Protein AF-A0AAI8VAC2-F1 (afdb_monomer)

Sequence (139 aa):
MLGVKKWELGEKEAVRCLGTPPVFFPNTGLNRVQNLKDLFTEKYSQAVYQESVKMDGSAMTVYFIKKTSQFYRSVPVIPGGTKADLTNGRFGVCSKNIDLAEGGGSIFWEVALKHRLPDKLSKIDRSIAIQGELCGSSI

Radius of gyration: 17.66 Å; Cα contacts (8 Å, |Δi|>4): 178; chains: 1; bounding box: 44×37×46 Å

InterPro domains:
  IPR021122 RNA ligase domain, REL/Rln2 [PF09414] (49-138)

Structure (mmCIF, N/CA/C/O backbone):
data_AF-A0AAI8VAC2-F1
#
_entry.id   AF-A0AAI8VAC2-F1
#
loop_
_atom_site.group_PDB
_atom_site.id
_atom_site.type_symbol
_atom_site.label_atom_id
_atom_site.label_alt_id
_atom_site.label_comp_id
_atom_site.label_asym_id
_atom_site.label_entity_id
_atom_site.label_seq_id
_atom_site.pdbx_PDB_ins_code
_atom_site.Cartn_x
_atom_site.Cartn_y
_atom_site.Cartn_z
_atom_site.occupancy
_atom_site.B_iso_or_equiv
_atom_site.auth_seq_id
_atom_site.auth_comp_id
_atom_site.auth_asym_id
_atom_site.auth_atom_id
_atom_site.pdbx_PDB_model_num
ATOM 1 N N . MET A 1 1 ? 9.599 22.063 20.536 1.00 69.56 1 MET A N 1
ATOM 2 C CA . MET A 1 1 ? 9.336 20.670 20.100 1.00 69.56 1 MET A CA 1
ATOM 3 C C . MET A 1 1 ? 10.351 19.775 20.805 1.00 69.56 1 MET A C 1
ATOM 5 O O . MET A 1 1 ? 11.524 20.106 20.752 1.00 69.56 1 MET A O 1
ATOM 9 N N . LEU A 1 2 ? 9.939 18.719 21.518 1.00 92.50 2 LEU A N 1
ATOM 10 C CA . LEU A 1 2 ? 10.794 18.001 22.491 1.00 92.50 2 LEU A CA 1
ATOM 11 C C . LEU A 1 2 ? 11.884 17.089 21.883 1.00 92.50 2 LEU A C 1
ATOM 13 O O . LEU A 1 2 ? 12.593 16.419 22.622 1.00 92.50 2 LEU A O 1
ATOM 17 N N . GLY A 1 3 ? 12.007 17.012 20.553 1.00 93.25 3 GLY A N 1
ATOM 18 C CA . GLY A 1 3 ? 13.034 16.192 19.892 1.00 93.25 3 GLY A CA 1
ATOM 19 C C . GLY A 1 3 ? 12.888 14.675 20.083 1.00 93.25 3 GLY A C 1
ATOM 20 O O . GLY A 1 3 ? 13.807 13.933 19.746 1.00 93.25 3 GLY A O 1
ATOM 21 N N . VAL A 1 4 ? 11.750 14.205 20.606 1.00 93.88 4 VAL A N 1
ATOM 22 C CA . VAL A 1 4 ? 11.472 12.780 20.837 1.00 93.88 4 VAL A CA 1
ATOM 23 C C . VAL A 1 4 ? 11.424 12.036 19.502 1.00 93.88 4 VAL A C 1
ATOM 25 O O . VAL A 1 4 ? 10.679 12.418 18.599 1.00 93.88 4 VAL A O 1
ATOM 28 N N . LYS A 1 5 ? 12.201 10.955 19.389 1.00 91.88 5 LYS A N 1
ATOM 29 C CA . LYS A 1 5 ? 12.244 10.081 18.211 1.00 91.88 5 LYS A CA 1
ATOM 30 C C . LYS A 1 5 ? 11.733 8.693 18.564 1.00 91.88 5 LYS A C 1
ATOM 32 O O . LYS A 1 5 ? 11.933 8.208 19.675 1.00 91.88 5 LYS A O 1
ATOM 37 N N . LYS A 1 6 ? 11.090 8.048 17.594 1.00 89.75 6 LYS A N 1
ATOM 38 C CA . LYS A 1 6 ? 10.710 6.645 17.706 1.00 89.75 6 LYS A CA 1
ATOM 39 C C . LYS A 1 6 ? 11.945 5.776 17.474 1.00 89.75 6 LYS A C 1
ATOM 41 O O . LYS A 1 6 ? 12.638 5.960 16.479 1.00 89.75 6 LYS A O 1
ATOM 46 N N . TRP A 1 7 ? 12.206 4.846 18.385 1.00 91.81 7 TRP A N 1
ATOM 47 C CA . TRP A 1 7 ? 13.230 3.826 18.191 1.00 91.81 7 TRP A CA 1
ATOM 48 C C . TRP A 1 7 ? 12.683 2.702 17.301 1.00 91.81 7 TRP A C 1
ATOM 50 O O . TRP A 1 7 ? 11.558 2.243 17.517 1.00 91.81 7 TRP A O 1
ATOM 60 N N . GLU A 1 8 ? 13.461 2.284 16.305 1.00 83.94 8 GLU A N 1
ATOM 61 C CA . GLU A 1 8 ? 13.154 1.166 15.406 1.00 83.94 8 GLU A CA 1
ATOM 62 C C . GLU A 1 8 ? 14.417 0.305 15.229 1.00 83.94 8 GLU A C 1
ATOM 64 O O . GLU A 1 8 ? 15.538 0.809 15.347 1.00 83.94 8 GLU A O 1
ATOM 69 N N . LEU A 1 9 ? 14.237 -0.997 14.981 1.00 80.50 9 LEU A N 1
ATOM 70 C CA . LEU A 1 9 ? 15.342 -1.892 14.640 1.00 80.50 9 LEU A CA 1
ATOM 71 C C . LEU A 1 9 ? 15.930 -1.432 13.293 1.00 80.50 9 LEU A C 1
ATOM 73 O O . LEU A 1 9 ? 15.173 -1.123 12.375 1.00 80.50 9 LEU A O 1
ATOM 77 N N . GLY A 1 10 ? 17.256 -1.329 13.183 1.00 65.94 10 GLY A N 1
ATOM 78 C CA . GLY A 1 10 ? 17.894 -0.796 11.975 1.00 65.94 10 GLY A CA 1
ATOM 79 C C . GLY A 1 10 ? 17.597 -1.648 10.738 1.00 65.94 10 GLY A C 1
ATOM 80 O O . GLY A 1 10 ? 17.789 -2.863 10.773 1.00 65.94 10 GLY A O 1
ATOM 81 N N . GLU A 1 11 ? 17.159 -1.016 9.644 1.00 60.94 11 GLU A N 1
ATOM 82 C CA . GLU A 1 11 ? 16.983 -1.698 8.359 1.00 60.94 11 GLU A CA 1
ATOM 83 C C . GLU A 1 11 ? 18.348 -2.151 7.824 1.00 60.94 11 GLU A C 1
ATOM 85 O O . GLU A 1 11 ? 19.303 -1.371 7.741 1.00 60.94 11 GLU A O 1
ATOM 90 N N . LYS A 1 12 ? 18.446 -3.435 7.472 1.00 56.22 12 LYS A N 1
ATOM 91 C CA . LYS A 1 12 ? 19.564 -3.949 6.687 1.00 56.22 12 LYS A CA 1
ATOM 92 C C . LYS A 1 12 ? 19.240 -3.748 5.208 1.00 56.22 12 LYS A C 1
ATOM 94 O O . LYS A 1 12 ? 18.163 -4.121 4.762 1.00 56.22 12 LYS A O 1
ATOM 99 N N . GLU A 1 13 ? 20.239 -3.226 4.500 1.00 55.41 13 GLU A N 1
ATOM 100 C CA . GLU A 1 13 ? 20.376 -3.067 3.045 1.00 55.41 13 GLU A CA 1
ATOM 101 C C . GLU A 1 13 ? 20.014 -1.707 2.437 1.00 55.41 13 GLU A C 1
ATOM 103 O O . GLU A 1 13 ? 18.975 -1.099 2.683 1.00 55.41 13 GLU A O 1
ATOM 108 N N . ALA A 1 14 ? 20.916 -1.252 1.564 1.00 57.91 14 ALA A N 1
ATOM 109 C CA . ALA A 1 14 ? 20.703 -0.138 0.657 1.00 57.91 14 ALA A CA 1
ATOM 110 C C . ALA A 1 14 ? 19.768 -0.589 -0.473 1.00 57.91 14 ALA A C 1
ATOM 112 O O . ALA A 1 14 ? 20.207 -0.950 -1.566 1.00 57.91 14 ALA A O 1
ATOM 113 N N . VAL A 1 15 ? 18.466 -0.604 -0.198 1.00 68.88 15 VAL A N 1
ATOM 114 C CA . VAL A 1 15 ? 17.463 -0.942 -1.207 1.00 68.88 15 VAL A CA 1
ATOM 115 C C . VAL A 1 15 ? 17.266 0.251 -2.139 1.00 68.88 15 VAL A C 1
ATOM 117 O O . VAL A 1 15 ? 17.127 1.392 -1.697 1.00 68.88 15 VAL A O 1
ATOM 120 N N . ARG A 1 16 ? 17.236 0.003 -3.453 1.00 84.62 16 ARG A N 1
ATOM 121 C CA . ARG A 1 16 ? 16.891 1.045 -4.429 1.00 84.62 16 ARG A CA 1
ATOM 122 C C . ARG A 1 16 ? 15.475 1.555 -4.152 1.00 84.62 16 ARG A C 1
ATOM 124 O O . ARG A 1 16 ? 14.525 0.774 -4.141 1.00 84.62 16 ARG A O 1
ATOM 131 N N . CYS A 1 17 ? 15.335 2.861 -3.963 1.00 88.19 17 CYS A N 1
ATOM 132 C CA . CYS A 1 17 ? 14.073 3.502 -3.617 1.00 88.19 17 CYS A CA 1
ATOM 133 C C . CYS A 1 17 ? 13.598 4.466 -4.711 1.00 88.19 17 CYS A C 1
ATOM 135 O O . CYS A 1 17 ? 14.393 5.063 -5.434 1.00 88.19 17 CYS A O 1
ATOM 137 N N . LEU A 1 18 ? 12.279 4.611 -4.817 1.00 91.12 18 LEU A N 1
ATOM 138 C CA . LEU A 1 18 ? 11.587 5.585 -5.666 1.00 91.12 18 LEU A CA 1
ATOM 139 C C . LEU A 1 18 ? 11.128 6.820 -4.870 1.00 91.12 18 LEU A C 1
ATOM 141 O O . LEU A 1 18 ? 10.582 7.755 -5.450 1.00 91.12 18 LEU A O 1
ATOM 145 N N . GLY A 1 19 ? 11.350 6.825 -3.552 1.00 90.69 19 GLY A N 1
ATOM 146 C CA . GLY A 1 19 ? 10.976 7.898 -2.632 1.00 90.69 19 GLY A CA 1
ATOM 147 C C . GLY A 1 19 ? 10.006 7.423 -1.554 1.00 90.69 19 GLY A C 1
ATO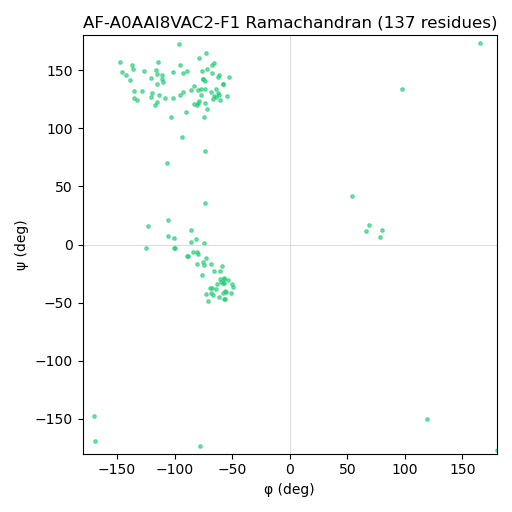M 148 O O . GLY A 1 19 ? 10.045 6.266 -1.131 1.00 90.69 19 GLY A O 1
ATOM 149 N N . THR A 1 20 ? 9.146 8.327 -1.085 1.00 91.44 20 THR A N 1
ATOM 150 C CA . THR A 1 20 ? 8.117 8.015 -0.085 1.00 91.44 20 THR A CA 1
ATOM 151 C C . THR A 1 20 ? 6.940 7.262 -0.713 1.00 91.44 20 THR A C 1
ATOM 153 O O . THR A 1 20 ? 6.598 7.543 -1.865 1.00 91.44 20 THR A O 1
ATOM 156 N N . PRO A 1 21 ? 6.258 6.378 0.037 1.00 92.50 21 PRO A N 1
ATOM 157 C CA . PRO A 1 21 ? 5.022 5.751 -0.402 1.00 92.50 21 PRO A CA 1
ATOM 158 C C . PRO A 1 21 ? 3.988 6.796 -0.849 1.00 92.50 21 PRO A C 1
ATOM 160 O O . PRO A 1 21 ? 3.907 7.872 -0.245 1.00 92.50 21 PRO A O 1
ATOM 163 N N . PRO A 1 22 ? 3.187 6.503 -1.887 1.00 92.19 22 PRO A N 1
ATOM 164 C CA . PRO A 1 22 ? 2.136 7.406 -2.327 1.00 92.19 22 PRO A CA 1
ATOM 165 C C . PRO A 1 22 ? 1.162 7.791 -1.202 1.00 92.19 22 PRO A C 1
ATOM 167 O O . PRO A 1 22 ? 0.575 6.944 -0.537 1.00 92.19 22 PRO A O 1
ATOM 170 N N . VAL A 1 23 ? 0.953 9.096 -1.020 1.00 89.25 23 VAL A N 1
ATOM 171 C CA . VAL A 1 23 ? 0.226 9.667 0.134 1.00 89.25 23 VAL A CA 1
ATOM 172 C C . VAL A 1 23 ? -1.289 9.450 0.114 1.00 89.25 23 VAL A C 1
ATOM 174 O O . VAL A 1 23 ? -1.972 9.741 1.091 1.00 89.25 23 VAL A O 1
ATOM 177 N N . PHE A 1 24 ? -1.839 8.992 -1.010 1.00 88.00 24 PHE A N 1
ATOM 178 C CA . PHE A 1 24 ? -3.284 8.855 -1.201 1.00 88.00 24 PHE A CA 1
ATOM 179 C C . PHE A 1 24 ? -3.859 7.549 -0.637 1.00 88.00 24 PHE A C 1
ATOM 181 O O . PHE A 1 24 ? -5.079 7.390 -0.628 1.00 88.00 24 PHE A O 1
ATOM 188 N N . PHE A 1 25 ? -3.021 6.621 -0.165 1.00 87.12 25 PHE A N 1
ATOM 189 C CA . PHE A 1 25 ? -3.466 5.511 0.676 1.00 87.12 25 PHE A CA 1
ATOM 1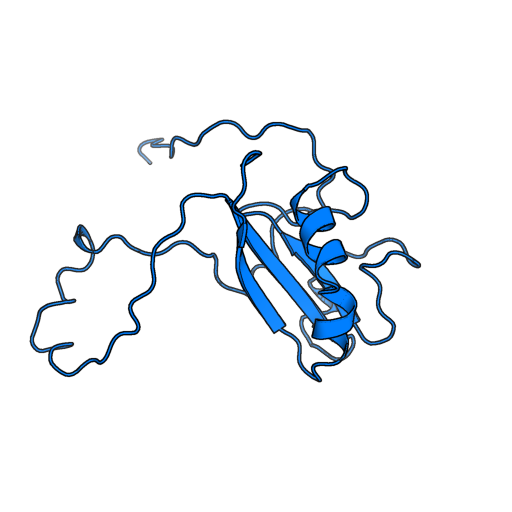90 C C . PHE A 1 25 ? -2.925 5.675 2.105 1.00 87.12 25 PHE A C 1
ATOM 192 O O . PHE A 1 25 ? -1.809 6.166 2.288 1.00 87.12 25 PHE A O 1
ATOM 199 N N . PRO A 1 26 ? -3.715 5.314 3.133 1.00 87.81 26 PRO A N 1
ATOM 200 C CA . PRO A 1 26 ? -3.315 5.487 4.524 1.00 87.81 26 PRO A CA 1
ATOM 201 C C . PRO A 1 26 ? -2.116 4.601 4.870 1.00 87.81 26 PRO A C 1
ATOM 203 O O . PRO A 1 26 ? -1.885 3.567 4.246 1.00 87.81 26 PRO A O 1
ATOM 206 N N . ASN A 1 27 ? -1.355 4.984 5.894 1.00 86.12 27 ASN A N 1
ATOM 207 C CA . ASN A 1 27 ? -0.329 4.103 6.446 1.00 86.12 27 ASN A CA 1
ATOM 208 C C . ASN A 1 27 ? -0.964 2.948 7.246 1.00 86.12 27 ASN A C 1
ATOM 210 O O . ASN A 1 27 ? -2.130 3.001 7.630 1.00 86.12 27 ASN A O 1
ATOM 214 N N . THR A 1 28 ? -0.175 1.912 7.532 1.00 86.50 28 THR A N 1
ATOM 215 C CA . THR A 1 28 ? -0.615 0.738 8.310 1.00 86.50 28 THR A CA 1
ATOM 216 C C . THR A 1 28 ? -0.583 0.958 9.828 1.00 86.50 28 THR A C 1
ATOM 218 O O . THR A 1 28 ? -0.806 0.029 10.603 1.00 86.50 28 THR A O 1
ATOM 221 N N . GLY A 1 29 ? -0.264 2.171 10.286 1.00 86.94 29 GLY A N 1
ATOM 222 C CA . GLY A 1 29 ? -0.137 2.489 11.700 1.00 86.94 29 GLY A CA 1
ATOM 223 C C . GLY A 1 29 ? -1.497 2.528 12.385 1.00 86.94 29 GLY A C 1
ATOM 224 O O . GLY A 1 29 ? -2.317 3.397 12.103 1.00 86.94 29 GLY A O 1
ATOM 225 N N . LEU A 1 30 ? -1.715 1.622 13.336 1.00 91.50 30 LEU A N 1
ATOM 226 C CA . LEU A 1 30 ? -2.911 1.614 14.175 1.00 91.50 30 LEU A CA 1
ATOM 227 C C . LEU A 1 30 ? -2.626 2.200 15.558 1.00 91.50 30 LEU A C 1
ATOM 229 O O . LEU A 1 30 ? -1.528 2.069 16.109 1.00 91.50 30 LEU A O 1
ATOM 233 N N . ASN A 1 31 ? -3.646 2.833 16.134 1.00 91.94 31 ASN A N 1
ATOM 234 C CA . ASN A 1 31 ? -3.595 3.293 17.514 1.00 91.94 31 ASN A CA 1
ATOM 235 C C . ASN A 1 31 ? -3.560 2.108 18.479 1.00 91.94 31 ASN A C 1
ATOM 237 O O . ASN A 1 31 ? -4.171 1.065 18.256 1.00 91.94 31 ASN A O 1
ATOM 241 N N . ARG A 1 32 ? -2.873 2.306 19.602 1.00 93.44 32 ARG A N 1
ATOM 242 C CA . ARG A 1 32 ? -2.947 1.389 20.736 1.00 93.44 32 ARG A CA 1
ATOM 243 C C . ARG A 1 32 ? -4.269 1.583 21.473 1.00 93.44 32 ARG A C 1
ATOM 245 O O . ARG A 1 32 ? -4.698 2.722 21.658 1.00 93.44 32 ARG A O 1
ATOM 252 N N . VAL A 1 33 ? -4.862 0.494 21.958 1.00 93.88 33 VAL A N 1
ATOM 253 C CA . VAL A 1 33 ? -6.134 0.532 22.699 1.00 93.88 33 VAL A CA 1
ATOM 254 C C . VAL A 1 33 ? -6.074 1.442 23.931 1.00 93.88 33 VAL A C 1
ATOM 256 O O . VAL A 1 33 ? -7.035 2.142 24.220 1.00 93.88 33 VAL A O 1
ATOM 259 N N . GLN A 1 34 ? -4.915 1.537 24.594 1.00 94.69 34 GLN A N 1
ATOM 260 C CA . GLN A 1 34 ? -4.709 2.415 25.753 1.00 94.69 34 GLN A CA 1
ATOM 261 C C . GLN A 1 34 ? -4.927 3.906 25.435 1.00 94.69 34 GLN A C 1
ATOM 263 O O . GLN A 1 34 ? -5.220 4.691 26.335 1.00 94.69 34 GLN A O 1
ATOM 268 N N . ASN A 1 35 ? -4.801 4.305 24.164 1.00 95.56 35 ASN A N 1
ATOM 269 C CA . ASN A 1 35 ? -5.035 5.680 23.724 1.00 95.56 35 ASN A CA 1
ATOM 270 C C . ASN A 1 35 ? -6.510 5.943 23.361 1.00 95.56 35 ASN A C 1
ATOM 272 O O . ASN A 1 35 ? -6.884 7.093 23.145 1.00 95.56 35 ASN A O 1
ATOM 276 N N . LEU A 1 36 ? -7.349 4.904 23.282 1.00 92.88 36 LEU A N 1
ATOM 277 C CA . LEU A 1 36 ? -8.732 4.967 22.802 1.00 92.88 36 LEU A CA 1
ATOM 278 C C . LEU A 1 36 ? -9.724 4.835 23.965 1.00 92.88 36 LEU A C 1
ATOM 280 O O . LEU A 1 36 ? -10.419 3.832 24.100 1.00 92.88 36 LEU A O 1
ATOM 284 N N . LYS A 1 37 ? -9.803 5.866 24.811 1.00 91.50 37 LYS A N 1
ATOM 285 C CA . LYS A 1 37 ? -10.626 5.848 26.039 1.00 91.50 37 LYS A CA 1
ATOM 286 C C . LYS A 1 37 ? -12.119 5.615 25.781 1.00 91.50 37 LYS A C 1
ATOM 288 O O . LYS A 1 37 ? -12.782 4.975 26.587 1.00 91.50 37 LYS A O 1
ATOM 293 N N . ASP A 1 38 ? -12.620 6.089 24.644 1.00 92.94 38 ASP A N 1
ATOM 294 C CA . ASP A 1 38 ? -14.027 5.945 24.266 1.00 92.94 38 ASP A CA 1
ATOM 295 C C . ASP A 1 38 ? -14.391 4.521 23.824 1.00 92.94 38 ASP A C 1
ATOM 297 O O . ASP A 1 38 ? -15.579 4.212 23.756 1.00 92.94 38 ASP A O 1
ATOM 301 N N . LEU A 1 39 ? -13.411 3.668 23.482 1.00 88.94 39 LEU A N 1
ATOM 302 C CA . LEU A 1 39 ? -13.648 2.405 22.766 1.00 88.94 39 LEU A CA 1
ATOM 303 C C . LEU A 1 39 ? -14.616 1.469 23.504 1.00 88.94 39 LEU A C 1
ATOM 305 O O . LEU A 1 39 ? -15.392 0.770 22.864 1.00 88.94 39 LEU A O 1
ATOM 309 N N . PHE A 1 40 ? -14.600 1.497 24.838 1.00 86.06 40 PHE A N 1
ATOM 310 C CA . PHE A 1 40 ? -15.439 0.657 25.700 1.00 86.06 40 PHE A CA 1
ATOM 311 C C . PHE A 1 40 ? -16.593 1.425 26.365 1.00 86.06 40 PHE A C 1
ATOM 313 O O . PHE A 1 40 ? -17.112 1.003 27.394 1.00 86.06 40 PHE A O 1
ATOM 320 N N . THR A 1 41 ? -16.978 2.574 25.806 1.00 92.75 41 THR A N 1
ATOM 321 C CA . THR A 1 41 ? -18.124 3.373 26.275 1.00 92.75 41 THR A CA 1
ATOM 322 C C . THR A 1 41 ? -19.388 3.063 25.470 1.00 92.75 41 THR A C 1
ATOM 324 O O . THR A 1 41 ? -19.333 2.392 24.436 1.00 92.75 41 THR A O 1
ATOM 327 N N . GLU A 1 42 ? -20.536 3.604 25.896 1.00 92.44 42 GLU A N 1
ATOM 328 C CA . GLU A 1 42 ? -21.823 3.460 25.194 1.00 92.44 42 GLU A CA 1
ATOM 329 C C . GLU A 1 42 ? -21.737 3.802 23.701 1.00 92.44 42 GLU A C 1
ATOM 331 O O . GLU A 1 42 ? -22.362 3.123 22.884 1.00 92.44 42 GLU A O 1
ATOM 336 N N . LYS A 1 43 ? -20.881 4.771 23.343 1.00 93.69 43 LYS A N 1
ATOM 337 C CA . LYS A 1 43 ? -20.612 5.220 21.969 1.00 93.69 43 LYS A CA 1
ATOM 338 C C . LYS A 1 43 ? -20.311 4.079 20.997 1.00 93.69 43 LYS A C 1
ATOM 340 O O . LYS A 1 43 ? -20.710 4.159 19.840 1.00 93.69 43 LYS A O 1
ATOM 345 N N . TYR A 1 44 ? -19.617 3.038 21.454 1.00 92.06 44 TYR A N 1
ATOM 346 C CA . TYR A 1 44 ? -19.257 1.883 20.630 1.00 92.06 44 TYR A CA 1
ATOM 347 C C . TYR A 1 44 ? -19.766 0.556 21.202 1.00 92.06 44 TYR A C 1
ATOM 349 O O . TYR A 1 44 ? -19.329 -0.507 20.770 1.00 92.06 44 TYR A O 1
ATOM 357 N N . SER A 1 45 ? -20.713 0.599 22.142 1.00 89.69 45 SER A N 1
ATOM 358 C CA . SER A 1 45 ? -21.241 -0.594 22.822 1.00 89.69 45 SER A CA 1
ATOM 359 C C . SER A 1 45 ? -21.900 -1.608 21.878 1.00 89.69 45 SER A C 1
ATOM 361 O O . SER A 1 45 ? -21.865 -2.803 22.145 1.00 89.69 45 SER A O 1
ATOM 363 N N . GLN A 1 46 ? -22.475 -1.134 20.770 1.00 93.88 46 GLN A N 1
ATOM 364 C CA . GLN A 1 46 ? -23.137 -1.957 19.750 1.00 93.88 46 GLN A CA 1
ATOM 365 C C . GLN A 1 46 ? -22.257 -2.199 18.512 1.00 93.88 46 GLN A C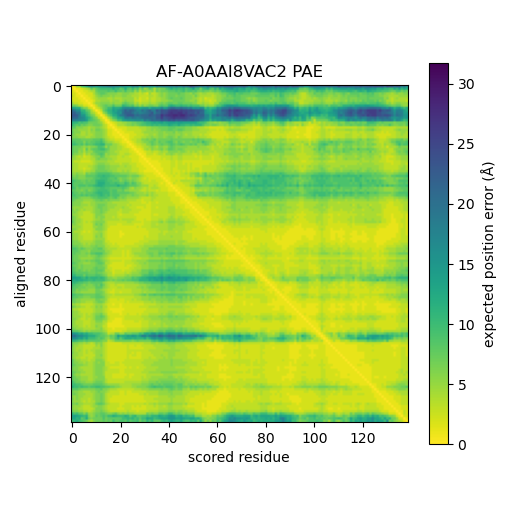 1
ATOM 367 O O . GLN A 1 46 ? -22.729 -2.733 17.509 1.00 93.88 46 GLN A O 1
ATOM 372 N N . ALA A 1 47 ? -20.994 -1.764 18.534 1.00 93.12 47 ALA A N 1
ATOM 373 C CA . ALA A 1 47 ? -20.099 -1.949 17.402 1.00 93.12 47 ALA A CA 1
ATOM 374 C C . ALA A 1 47 ? -19.653 -3.415 17.302 1.00 93.12 47 ALA A C 1
ATOM 376 O O . ALA A 1 47 ? -19.238 -4.025 18.287 1.00 93.12 47 ALA A O 1
ATOM 377 N N . VAL A 1 48 ? -19.702 -3.964 16.088 1.00 94.06 48 VAL A N 1
ATOM 378 C CA . VAL A 1 48 ? -19.142 -5.282 15.773 1.00 94.06 48 VAL A CA 1
ATOM 379 C C . VAL A 1 48 ? -17.743 -5.087 15.204 1.00 94.06 48 VAL A C 1
ATOM 381 O O . VAL A 1 48 ? -17.551 -4.308 14.269 1.00 94.06 48 VAL A O 1
ATOM 384 N N . TYR A 1 49 ? -16.772 -5.805 15.761 1.00 93.25 49 TYR A N 1
ATOM 385 C CA . TYR A 1 49 ? -15.371 -5.718 15.365 1.00 93.25 49 TYR A CA 1
ATOM 386 C C . TYR A 1 49 ? -14.919 -6.994 14.667 1.00 93.25 49 TYR A C 1
ATOM 388 O O . TYR A 1 49 ? -15.328 -8.097 15.026 1.00 93.25 49 TYR A O 1
ATOM 396 N N . GLN A 1 50 ? -14.024 -6.834 13.697 1.00 95.62 50 GLN A N 1
ATOM 397 C CA . GLN A 1 50 ? -13.259 -7.945 13.154 1.00 95.62 50 GLN A CA 1
ATOM 398 C C . GLN A 1 50 ? -11.969 -8.088 13.961 1.00 95.62 50 GLN A C 1
ATOM 400 O O . GLN A 1 50 ? -11.105 -7.212 13.923 1.00 95.62 50 GLN A O 1
ATOM 405 N N . GLU A 1 51 ? -11.837 -9.200 14.676 1.00 94.56 51 GLU A N 1
ATOM 406 C CA . GLU A 1 51 ? -10.595 -9.562 15.348 1.00 94.56 51 GLU A CA 1
ATOM 407 C C . GLU A 1 51 ? -9.647 -10.261 14.366 1.00 94.56 51 GLU A C 1
ATOM 409 O O . GLU A 1 51 ? -10.044 -11.125 13.583 1.00 94.56 51 GLU A O 1
ATOM 414 N N . SER A 1 52 ? -8.374 -9.881 14.403 1.00 95.12 52 SER A N 1
ATOM 415 C CA . SER A 1 52 ? -7.315 -10.522 13.630 1.00 95.12 52 SER A CA 1
ATOM 416 C C . SER A 1 52 ? -6.038 -10.575 14.451 1.00 95.12 52 SER A C 1
ATOM 418 O O . SER A 1 52 ? -5.734 -9.632 15.185 1.00 95.12 52 SER A O 1
ATOM 420 N N . VAL A 1 53 ? -5.253 -11.635 14.279 1.00 96.19 53 VAL A N 1
ATOM 421 C CA . VAL A 1 53 ? -3.950 -11.758 14.935 1.00 96.19 53 VAL A CA 1
ATOM 422 C C . VAL A 1 53 ? -3.002 -10.698 14.384 1.00 96.19 53 VAL A C 1
ATOM 424 O O . VAL A 1 53 ? -2.780 -10.612 13.174 1.00 96.19 53 VAL A O 1
ATOM 427 N N . LYS A 1 54 ? -2.418 -9.893 15.276 1.00 95.00 54 LYS A N 1
ATOM 428 C CA . LYS A 1 54 ? -1.349 -8.977 14.891 1.00 95.00 54 LYS A CA 1
ATOM 429 C C . LYS A 1 54 ? -0.069 -9.779 14.677 1.00 95.00 54 LYS A C 1
ATOM 431 O O . LYS A 1 54 ? 0.546 -10.235 15.638 1.00 95.00 54 LYS A O 1
ATOM 436 N N . MET A 1 55 ? 0.344 -9.891 13.423 1.00 95.19 55 MET A N 1
ATOM 437 C CA . MET A 1 55 ? 1.617 -10.510 13.077 1.00 95.19 55 MET A CA 1
ATOM 438 C C . MET A 1 55 ? 2.794 -9.604 13.471 1.00 95.19 55 MET A C 1
ATOM 440 O O . MET A 1 55 ? 2.657 -8.373 13.537 1.00 95.19 55 MET A O 1
ATOM 444 N N . ASP A 1 56 ? 3.930 -10.229 13.773 1.00 92.06 56 ASP A N 1
ATOM 445 C CA . ASP A 1 56 ? 5.206 -9.552 13.998 1.00 92.06 56 ASP A CA 1
ATOM 446 C C . ASP A 1 56 ? 6.070 -9.738 12.753 1.00 92.06 56 ASP A C 1
ATOM 448 O O . ASP A 1 56 ? 6.439 -10.857 12.396 1.00 92.06 56 ASP A O 1
ATOM 452 N N . GLY A 1 57 ? 6.276 -8.656 12.017 1.00 92.31 57 GLY A N 1
ATOM 453 C CA . GLY A 1 57 ? 6.985 -8.676 10.752 1.00 92.31 57 GLY A CA 1
ATOM 454 C C . GLY A 1 57 ? 7.266 -7.261 10.278 1.00 92.31 57 GLY A C 1
ATOM 455 O O . GLY A 1 57 ? 7.478 -6.345 11.076 1.00 92.31 57 GLY A O 1
ATOM 456 N N . SER A 1 58 ? 7.274 -7.082 8.961 1.00 91.31 58 SER A N 1
ATOM 457 C CA . SER A 1 58 ? 7.494 -5.779 8.346 1.00 91.31 58 SER A CA 1
ATOM 458 C C . SER A 1 58 ? 6.303 -5.361 7.499 1.00 91.31 58 SER A C 1
ATOM 460 O O . SER A 1 58 ? 5.825 -6.120 6.654 1.00 91.31 58 SER A O 1
ATOM 462 N N . ALA A 1 59 ? 5.830 -4.133 7.704 1.00 93.19 59 ALA A N 1
ATOM 463 C CA . ALA A 1 59 ? 4.696 -3.602 6.962 1.00 93.19 59 ALA A CA 1
ATOM 464 C C . ALA A 1 59 ? 5.009 -3.538 5.461 1.00 93.19 59 ALA A C 1
ATOM 466 O O . ALA A 1 59 ? 6.003 -2.944 5.034 1.00 93.19 59 ALA A O 1
ATOM 467 N N . MET A 1 60 ? 4.111 -4.107 4.664 1.00 94.69 60 MET A N 1
ATOM 468 C CA . MET A 1 60 ? 4.212 -4.181 3.215 1.00 94.69 60 MET A CA 1
ATOM 469 C C . MET A 1 60 ? 2.924 -3.660 2.589 1.00 94.69 60 MET A C 1
ATOM 471 O O . MET A 1 60 ? 1.819 -4.052 2.964 1.00 94.69 60 MET A O 1
ATOM 475 N N . THR A 1 61 ? 3.062 -2.782 1.600 1.00 95.69 61 THR A N 1
ATOM 476 C CA . THR A 1 61 ? 1.945 -2.370 0.747 1.00 95.69 61 THR A CA 1
ATOM 477 C C . THR A 1 61 ? 2.275 -2.704 -0.694 1.00 95.69 61 THR A C 1
ATOM 479 O O . THR A 1 61 ? 3.312 -2.293 -1.201 1.00 95.69 61 THR A O 1
ATOM 482 N N . VAL A 1 62 ? 1.393 -3.425 -1.377 1.00 96.50 62 VAL A N 1
ATOM 483 C CA . VAL A 1 62 ? 1.458 -3.575 -2.834 1.00 96.50 62 VAL A CA 1
ATOM 484 C C . VAL A 1 62 ? 0.305 -2.832 -3.460 1.00 96.50 62 VAL A C 1
ATOM 486 O O . VAL A 1 62 ? -0.808 -2.866 -2.943 1.00 96.50 62 VAL A O 1
ATOM 489 N N . TYR A 1 63 ? 0.545 -2.158 -4.572 1.00 96.62 63 TYR A N 1
ATOM 490 C CA . TYR A 1 63 ? -0.487 -1.357 -5.204 1.00 96.62 63 TYR A CA 1
ATOM 491 C C . TYR A 1 63 ? -0.513 -1.533 -6.710 1.00 96.62 63 TYR A C 1
ATOM 493 O O . TYR A 1 63 ? 0.486 -1.858 -7.340 1.00 96.62 63 TYR A O 1
ATOM 501 N N . PHE A 1 64 ? -1.679 -1.292 -7.291 1.00 96.88 64 PHE A N 1
ATOM 502 C CA . PHE A 1 64 ? -1.886 -1.191 -8.722 1.00 96.88 64 PHE A CA 1
ATOM 503 C C . PHE A 1 64 ? -2.723 0.053 -8.998 1.00 96.88 64 PHE A C 1
ATOM 505 O O . PHE A 1 64 ? -3.814 0.198 -8.448 1.00 96.88 64 PHE A O 1
ATOM 512 N N . ILE A 1 65 ? -2.220 0.953 -9.841 1.00 96.50 65 ILE A N 1
ATOM 513 C CA . ILE A 1 65 ? -2.929 2.164 -10.260 1.00 96.50 65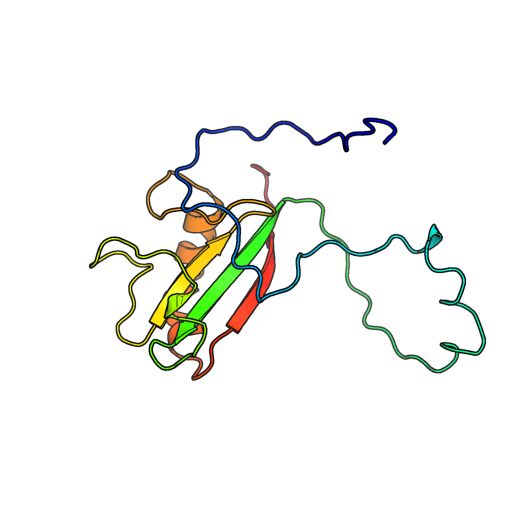 ILE A CA 1
ATOM 514 C C . ILE A 1 65 ? -3.161 2.101 -11.764 1.00 96.50 65 ILE A C 1
ATOM 516 O O . ILE A 1 65 ? -2.209 2.067 -12.542 1.00 96.50 65 ILE A O 1
ATOM 520 N N . LYS A 1 66 ? -4.427 2.126 -12.191 1.00 96.44 66 LYS A N 1
ATOM 521 C CA . LYS A 1 66 ? -4.788 2.157 -13.617 1.00 96.44 66 LYS A CA 1
ATOM 522 C C . LYS A 1 66 ? -4.247 3.418 -14.290 1.00 96.44 66 LYS A C 1
ATOM 524 O O . LYS A 1 66 ? -4.306 4.492 -13.696 1.00 96.44 66 LYS A O 1
ATOM 529 N N . LYS A 1 67 ? -3.850 3.325 -15.563 1.00 95.00 67 LYS A N 1
ATOM 530 C CA . LYS A 1 67 ? -3.454 4.487 -16.394 1.00 95.00 67 LYS A CA 1
ATOM 531 C C . LYS A 1 67 ? -4.547 5.553 -16.498 1.00 95.00 67 LYS A C 1
ATOM 533 O O . LYS A 1 67 ? -4.254 6.736 -16.612 1.00 95.00 67 LYS A O 1
ATOM 538 N N . THR A 1 68 ? -5.808 5.133 -16.409 1.00 95.50 68 THR A N 1
ATOM 539 C CA . THR A 1 68 ? -6.985 6.013 -16.426 1.00 95.50 68 THR A CA 1
ATOM 540 C C . THR A 1 68 ? -7.273 6.683 -15.078 1.00 95.50 68 THR A C 1
ATOM 542 O O . THR A 1 68 ? -8.167 7.517 -14.991 1.00 95.50 68 THR A O 1
ATOM 545 N N . SER A 1 69 ? -6.575 6.300 -14.005 1.00 94.25 69 SER A N 1
ATOM 546 C CA . SER A 1 69 ? -6.770 6.861 -12.667 1.00 94.25 69 SER A CA 1
ATOM 547 C C . SER A 1 69 ? -6.199 8.274 -12.575 1.00 94.25 69 SER A C 1
ATOM 549 O O . SER A 1 69 ? -5.080 8.521 -13.023 1.00 94.25 69 SER A O 1
ATOM 551 N N . GLN A 1 70 ? -6.892 9.176 -11.877 1.00 93.19 70 GLN A N 1
ATOM 552 C CA . GLN A 1 70 ? -6.365 10.511 -11.557 1.00 93.19 70 GLN A CA 1
ATOM 553 C C . GLN A 1 70 ? -5.036 10.456 -10.780 1.00 93.19 70 GLN A C 1
ATOM 555 O O . GLN A 1 70 ? -4.179 11.321 -10.939 1.00 93.19 70 GLN A O 1
ATOM 560 N N . PHE A 1 71 ? -4.828 9.391 -9.997 1.00 91.69 71 PHE A N 1
ATOM 561 C CA . PHE A 1 71 ? -3.616 9.179 -9.201 1.00 91.69 71 PHE A CA 1
ATOM 562 C C . PHE A 1 71 ? -2.436 8.623 -10.012 1.00 91.69 71 PHE A C 1
ATOM 564 O O . PHE A 1 71 ? -1.324 8.528 -9.497 1.00 91.69 71 PHE A O 1
ATOM 571 N N . TYR A 1 72 ? -2.626 8.266 -11.287 1.00 94.06 72 TYR A N 1
ATOM 572 C CA . TYR A 1 72 ? -1.543 7.697 -12.096 1.00 94.06 72 TYR A CA 1
ATOM 573 C C . TYR A 1 72 ? -0.387 8.683 -12.300 1.00 94.06 72 TYR A C 1
ATOM 575 O O . TYR A 1 72 ? 0.773 8.297 -12.312 1.00 94.06 72 TYR A O 1
ATOM 583 N N . ARG A 1 73 ? -0.688 9.981 -12.402 1.00 92.12 73 ARG A N 1
ATOM 584 C CA . ARG A 1 73 ? 0.340 11.024 -12.555 1.00 92.12 73 ARG A CA 1
ATOM 585 C C . ARG A 1 73 ? 1.088 11.334 -11.258 1.00 92.12 73 ARG A C 1
ATOM 587 O O . ARG A 1 73 ? 2.123 11.982 -11.308 1.00 92.12 73 ARG A O 1
ATOM 594 N N . SER A 1 74 ? 0.554 10.902 -10.113 1.00 90.88 74 SER A N 1
ATOM 595 C CA . SER A 1 74 ? 1.168 11.135 -8.800 1.00 90.88 74 SER A CA 1
ATOM 596 C C . SER A 1 74 ? 2.146 10.044 -8.369 1.00 90.88 74 SER A C 1
ATOM 598 O O . SER A 1 74 ? 2.838 10.226 -7.373 1.00 90.88 74 SER A O 1
ATOM 600 N N . VAL A 1 75 ? 2.201 8.914 -9.083 1.00 92.50 75 VAL A N 1
ATOM 601 C CA . VAL A 1 75 ? 3.177 7.857 -8.791 1.00 92.50 75 VAL A CA 1
ATOM 602 C C . VAL A 1 75 ? 4.476 8.093 -9.570 1.00 92.50 75 VAL A C 1
ATOM 604 O O . VAL A 1 75 ? 4.423 8.640 -10.675 1.00 92.50 75 VAL A O 1
ATOM 607 N N . PRO A 1 76 ? 5.644 7.687 -9.032 1.00 91.00 76 PRO A N 1
ATOM 608 C CA . PRO A 1 76 ? 6.921 7.874 -9.713 1.00 91.00 76 PRO A CA 1
ATOM 609 C C . PRO A 1 76 ? 6.948 7.198 -11.086 1.00 91.00 76 PRO A C 1
ATOM 611 O O . PRO A 1 76 ? 6.496 6.057 -11.239 1.00 91.00 76 PRO A O 1
ATOM 614 N N . VAL A 1 77 ? 7.524 7.893 -12.071 1.00 89.69 77 VAL A N 1
ATOM 615 C CA . VAL A 1 77 ? 7.808 7.317 -13.389 1.00 89.69 77 VAL A CA 1
ATOM 616 C C . VAL A 1 77 ? 8.912 6.278 -13.232 1.00 89.69 77 VAL A C 1
ATOM 618 O O . VAL A 1 77 ? 9.941 6.533 -12.609 1.00 89.69 77 VAL A O 1
ATOM 621 N N . ILE A 1 78 ? 8.685 5.102 -13.803 1.00 91.06 78 ILE A N 1
ATOM 622 C CA . ILE A 1 78 ? 9.604 3.966 -13.767 1.00 91.06 78 ILE A CA 1
ATOM 623 C C . ILE A 1 78 ? 10.116 3.666 -15.181 1.00 91.06 78 ILE A C 1
ATOM 625 O O . ILE A 1 78 ? 9.447 4.023 -16.155 1.00 91.06 78 ILE A O 1
ATOM 629 N N . PRO A 1 79 ? 11.281 3.012 -15.325 1.00 85.94 79 PRO A N 1
ATOM 630 C CA . PRO A 1 79 ? 11.739 2.534 -16.623 1.00 85.94 79 PRO A CA 1
ATOM 631 C C . PRO A 1 79 ? 10.716 1.579 -17.255 1.00 85.94 79 PRO A C 1
ATOM 633 O O . PRO A 1 79 ? 10.148 0.720 -16.571 1.00 85.94 79 PRO A O 1
ATOM 636 N N . GLY A 1 80 ? 10.496 1.725 -18.562 1.00 85.44 80 GLY A N 1
ATOM 637 C CA . GLY A 1 80 ? 9.610 0.843 -19.320 1.00 85.44 80 GLY A CA 1
ATOM 638 C C . GLY A 1 80 ? 10.154 -0.584 -19.423 1.00 85.44 80 GLY A C 1
ATOM 639 O O . GLY A 1 80 ? 11.363 -0.807 -19.344 1.00 85.44 80 GLY A O 1
ATOM 640 N N . GLY A 1 81 ? 9.254 -1.555 -19.597 1.00 82.44 81 GLY A N 1
ATOM 641 C CA . GLY A 1 81 ? 9.606 -2.979 -19.718 1.00 82.44 81 GLY A CA 1
ATOM 642 C C . GLY A 1 81 ? 9.915 -3.684 -18.391 1.00 82.44 81 GLY A C 1
ATOM 643 O O . GLY A 1 81 ? 10.331 -4.841 -18.385 1.00 82.44 81 GLY A O 1
ATOM 644 N N . THR A 1 82 ? 9.705 -3.000 -17.267 1.00 91.06 82 THR A N 1
ATOM 645 C CA . THR A 1 82 ? 9.766 -3.574 -15.916 1.00 91.06 82 THR A CA 1
ATOM 646 C C . THR A 1 82 ? 8.477 -4.340 -15.596 1.00 91.06 82 THR A C 1
ATOM 648 O O . THR A 1 82 ? 7.441 -4.106 -16.218 1.00 91.06 82 THR A O 1
ATOM 651 N N . LYS A 1 83 ? 8.488 -5.247 -14.608 1.00 91.31 83 LYS A N 1
ATOM 652 C CA . LYS A 1 83 ? 7.261 -5.941 -14.157 1.00 91.31 83 LYS A CA 1
ATOM 653 C C . LYS A 1 83 ? 6.286 -4.995 -13.452 1.00 91.31 83 LYS A C 1
ATOM 655 O O . LYS A 1 83 ? 5.115 -5.328 -13.270 1.00 91.31 83 LYS A O 1
ATOM 660 N N . ALA A 1 84 ? 6.775 -3.830 -13.042 1.00 92.69 84 ALA A N 1
ATOM 661 C CA . ALA A 1 84 ? 5.995 -2.730 -12.504 1.00 92.69 84 ALA A CA 1
ATOM 662 C C . ALA A 1 84 ? 5.224 -1.922 -13.579 1.00 92.69 84 ALA A C 1
ATOM 664 O O . ALA A 1 84 ? 4.191 -1.329 -13.254 1.00 92.69 84 ALA A O 1
ATOM 665 N N . ASP A 1 85 ? 5.685 -1.899 -14.837 1.00 94.69 85 ASP A N 1
ATOM 666 C CA . ASP A 1 85 ? 5.046 -1.187 -15.956 1.00 94.69 85 ASP A CA 1
ATOM 667 C C . ASP A 1 85 ? 4.095 -2.116 -16.725 1.00 94.69 85 ASP A C 1
ATOM 669 O O . ASP A 1 85 ? 4.486 -2.853 -17.630 1.00 94.69 85 ASP A O 1
ATOM 673 N N . LEU A 1 86 ? 2.819 -2.109 -16.337 1.00 93.50 86 LEU A N 1
ATOM 674 C CA . LEU A 1 86 ? 1.795 -2.952 -16.944 1.00 93.50 86 LEU A CA 1
ATOM 675 C C . LEU A 1 86 ? 1.042 -2.184 -18.038 1.00 93.50 86 LEU A C 1
ATOM 677 O O . LEU A 1 86 ? 0.905 -0.956 -18.031 1.00 93.50 86 LEU A O 1
ATOM 681 N N . THR A 1 87 ? 0.490 -2.918 -19.004 1.00 92.69 87 THR A N 1
ATOM 682 C CA . THR A 1 87 ? -0.195 -2.322 -20.163 1.00 92.69 87 THR A CA 1
ATOM 683 C C . THR A 1 87 ? -1.315 -1.369 -19.743 1.00 92.69 87 THR A C 1
ATOM 685 O O . THR A 1 87 ? -1.416 -0.271 -20.293 1.00 92.69 87 THR A O 1
ATOM 688 N N . ASN A 1 88 ? -2.086 -1.734 -18.716 1.00 94.25 88 ASN A N 1
ATOM 689 C CA . ASN A 1 88 ? -3.241 -0.993 -18.211 1.00 94.25 88 ASN A CA 1
ATOM 690 C C . ASN A 1 88 ? -2.974 -0.149 -16.948 1.00 94.25 88 ASN A C 1
ATOM 692 O O . ASN A 1 88 ? -3.874 0.567 -16.498 1.00 94.25 88 ASN A O 1
ATOM 696 N N . GLY A 1 89 ? -1.774 -0.188 -16.366 1.00 95.12 89 GLY A N 1
ATOM 697 C CA . GLY A 1 89 ? -1.506 0.477 -15.092 1.00 95.12 89 GLY A CA 1
ATOM 698 C C . GLY A 1 89 ? -0.081 0.317 -14.582 1.00 95.12 89 GLY A C 1
ATOM 699 O O . GLY A 1 89 ? 0.765 -0.277 -15.234 1.00 95.12 89 GLY A O 1
ATOM 700 N N . ARG A 1 90 ? 0.175 0.854 -13.392 1.00 95.44 90 ARG A N 1
ATOM 701 C CA . ARG A 1 90 ? 1.470 0.802 -12.711 1.00 95.44 90 ARG A CA 1
ATOM 702 C C . ARG A 1 90 ? 1.329 -0.014 -11.435 1.00 95.44 90 ARG A C 1
ATOM 704 O O . ARG A 1 90 ? 0.508 0.325 -10.582 1.00 95.44 90 ARG A O 1
ATOM 711 N N . PHE A 1 91 ? 2.123 -1.073 -11.311 1.00 96.75 91 PHE A N 1
ATOM 712 C CA . PHE A 1 91 ? 2.224 -1.896 -10.107 1.00 96.75 91 PHE A CA 1
ATOM 713 C C . PHE A 1 91 ? 3.356 -1.409 -9.196 1.00 96.75 91 PHE A C 1
ATOM 715 O O . PHE A 1 91 ? 4.357 -0.871 -9.663 1.00 96.75 91 PHE A O 1
ATOM 722 N N . GLY A 1 92 ? 3.200 -1.559 -7.884 1.00 95.94 92 GLY A N 1
ATOM 723 C CA . GLY A 1 92 ? 4.143 -1.074 -6.888 1.00 95.94 92 GLY A CA 1
ATOM 724 C C . GLY A 1 92 ? 4.258 -1.912 -5.648 1.00 95.94 92 GLY A C 1
ATOM 725 O O . GLY A 1 92 ? 3.323 -2.619 -5.282 1.00 95.94 92 GLY A O 1
ATOM 726 N N . VAL A 1 93 ? 5.405 -1.768 -4.990 1.00 95.75 93 VAL A N 1
ATOM 727 C CA . VAL A 1 93 ? 5.706 -2.406 -3.717 1.00 95.75 93 VAL A CA 1
ATOM 728 C C . VAL A 1 93 ? 6.354 -1.372 -2.808 1.00 95.75 93 VAL A C 1
ATOM 730 O O . VAL A 1 93 ? 7.347 -0.754 -3.174 1.00 95.75 93 VAL A O 1
ATOM 733 N N . CYS A 1 94 ? 5.801 -1.195 -1.618 1.00 94.31 94 CYS A N 1
ATOM 734 C CA . CYS A 1 94 ? 6.321 -0.311 -0.591 1.00 94.31 94 CYS A CA 1
ATOM 735 C C . CYS A 1 94 ? 6.641 -1.108 0.672 1.00 94.31 94 CYS A C 1
ATOM 737 O O . CYS A 1 94 ? 5.880 -2.006 1.054 1.00 94.31 94 CYS A O 1
ATOM 739 N N . SER A 1 95 ? 7.720 -0.715 1.347 1.00 91.81 95 SER A N 1
ATOM 740 C CA . SER A 1 95 ? 7.859 -0.954 2.781 1.00 91.81 95 SER A CA 1
ATOM 741 C C . SER A 1 95 ? 7.016 0.075 3.545 1.00 91.81 95 SER A C 1
ATOM 743 O O . SER A 1 95 ? 6.291 0.885 2.959 1.00 91.81 95 SER A O 1
ATOM 745 N N . LYS A 1 96 ? 7.138 0.090 4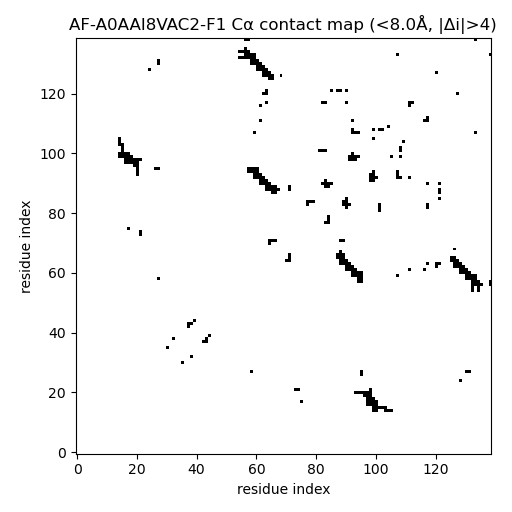.870 1.00 88.25 96 LYS A N 1
ATOM 746 C CA . LYS A 1 96 ? 6.471 1.066 5.734 1.00 88.25 96 LYS A CA 1
ATOM 747 C C . LYS A 1 96 ? 6.684 2.524 5.313 1.00 88.25 96 LYS A C 1
ATOM 749 O O . LYS A 1 96 ? 5.751 3.319 5.380 1.00 88.25 96 LYS A O 1
ATOM 754 N N . ASN A 1 97 ? 7.912 2.870 4.925 1.00 88.88 97 ASN A N 1
ATOM 755 C CA . ASN A 1 97 ? 8.336 4.261 4.747 1.00 88.88 97 ASN A CA 1
ATOM 756 C C . ASN A 1 97 ? 8.915 4.550 3.355 1.00 88.88 97 ASN A C 1
ATOM 758 O O . ASN A 1 97 ? 9.263 5.699 3.086 1.00 88.88 97 ASN A O 1
ATOM 762 N N . ILE A 1 98 ? 9.039 3.543 2.482 1.00 91.56 98 ILE A N 1
ATOM 763 C CA . ILE A 1 98 ? 9.753 3.656 1.203 1.00 91.56 98 ILE A CA 1
ATOM 764 C C . ILE A 1 98 ? 8.940 3.000 0.077 1.00 91.56 98 ILE A C 1
ATOM 766 O O . ILE A 1 98 ? 8.493 1.864 0.227 1.00 91.56 98 ILE A O 1
ATOM 770 N N . ASP A 1 99 ? 8.779 3.685 -1.063 1.00 93.69 99 ASP A N 1
ATOM 771 C CA . ASP A 1 99 ? 8.366 3.057 -2.330 1.00 93.69 99 ASP A CA 1
ATOM 772 C C . ASP A 1 99 ? 9.597 2.404 -2.976 1.00 93.69 99 ASP A C 1
ATOM 774 O O . ASP A 1 99 ? 10.607 3.067 -3.225 1.00 93.69 99 ASP A O 1
ATOM 778 N N . LEU A 1 100 ? 9.555 1.091 -3.182 1.00 93.50 100 LEU A N 1
ATOM 779 C CA . LEU A 1 100 ? 10.723 0.285 -3.529 1.00 93.50 100 LEU A CA 1
ATOM 780 C C . LEU A 1 100 ? 10.846 0.160 -5.047 1.00 93.50 100 LEU A C 1
ATOM 782 O O . LEU A 1 100 ? 9.896 -0.226 -5.730 1.00 93.50 100 LEU A O 1
ATOM 786 N N . ALA A 1 101 ? 12.040 0.405 -5.581 1.00 92.19 101 ALA A N 1
ATOM 787 C CA . ALA A 1 101 ? 12.315 0.177 -6.994 1.00 92.19 101 ALA A CA 1
ATOM 788 C C . ALA A 1 101 ? 12.483 -1.324 -7.284 1.00 92.19 101 ALA A C 1
ATOM 790 O O . ALA A 1 101 ? 13.077 -2.067 -6.497 1.00 92.19 101 ALA A O 1
ATOM 791 N N . GLU A 1 102 ? 11.995 -1.770 -8.442 1.00 90.56 102 GLU A N 1
ATOM 792 C CA . GLU A 1 102 ? 12.199 -3.144 -8.908 1.00 90.56 102 GLU A CA 1
ATOM 793 C C . GLU A 1 102 ? 13.698 -3.438 -9.128 1.00 90.56 102 GLU A C 1
ATOM 795 O O . GLU A 1 102 ? 14.468 -2.575 -9.556 1.00 90.56 102 GLU A O 1
ATOM 800 N N . GLY A 1 103 ? 14.126 -4.671 -8.835 1.00 82.12 103 GLY A N 1
ATOM 801 C CA . GLY A 1 103 ? 15.504 -5.123 -9.072 1.00 82.12 103 GLY A CA 1
ATOM 802 C C . GLY A 1 103 ? 16.525 -4.696 -8.010 1.00 82.12 103 GLY A C 1
ATOM 803 O O . GLY A 1 103 ? 17.723 -4.830 -8.233 1.00 82.12 103 GLY A O 1
ATOM 804 N N . GLY A 1 104 ? 16.076 -4.187 -6.859 1.00 70.75 104 GLY A N 1
ATOM 805 C CA . GLY A 1 104 ? 16.939 -3.802 -5.736 1.00 70.75 104 GLY A CA 1
ATOM 806 C C . GLY A 1 104 ? 17.314 -4.925 -4.758 1.00 70.75 104 GLY A C 1
ATOM 807 O O . GLY A 1 104 ? 17.762 -4.595 -3.670 1.00 70.75 104 GLY A O 1
ATOM 808 N N . GLY A 1 105 ? 17.076 -6.205 -5.081 1.00 74.56 105 GLY A N 1
ATOM 809 C CA . GLY A 1 105 ? 17.308 -7.328 -4.148 1.00 74.56 105 GLY A CA 1
ATOM 810 C C . GLY A 1 105 ? 16.339 -7.375 -2.958 1.00 74.56 105 GLY A C 1
ATOM 811 O O . GLY A 1 105 ? 16.600 -8.021 -1.956 1.00 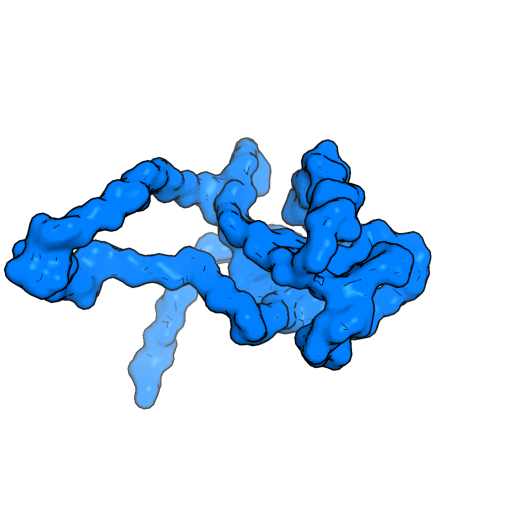74.56 105 GLY A O 1
ATOM 812 N N . SER A 1 106 ? 15.216 -6.660 -3.047 1.00 85.56 106 SER A N 1
ATOM 813 C CA . SER A 1 106 ? 14.268 -6.531 -1.945 1.00 85.56 106 SER A CA 1
ATOM 814 C C . SER A 1 106 ? 13.371 -7.764 -1.807 1.00 85.56 106 SER A C 1
ATOM 816 O O . SER A 1 106 ? 12.599 -8.070 -2.722 1.00 85.56 106 SER A O 1
ATOM 818 N N . ILE A 1 107 ? 13.366 -8.388 -0.623 1.00 90.88 107 ILE A N 1
ATOM 819 C CA . ILE A 1 107 ? 12.459 -9.499 -0.277 1.00 90.88 107 ILE A CA 1
ATOM 820 C C . ILE A 1 107 ? 10.975 -9.156 -0.508 1.00 90.88 107 ILE A C 1
ATOM 822 O O . ILE A 1 107 ? 10.181 -10.015 -0.890 1.00 90.88 107 ILE A O 1
ATOM 826 N N . PHE A 1 108 ? 10.595 -7.881 -0.365 1.00 93.62 108 PHE A N 1
ATOM 827 C CA . PHE A 1 108 ? 9.239 -7.405 -0.643 1.00 93.62 108 PHE A CA 1
ATOM 828 C C . PHE A 1 108 ? 8.851 -7.624 -2.113 1.00 93.62 108 PHE A C 1
ATOM 830 O O . PHE A 1 108 ? 7.764 -8.124 -2.413 1.00 93.62 108 PHE A O 1
ATOM 837 N N . TRP A 1 109 ? 9.751 -7.288 -3.043 1.00 93.88 109 TRP A N 1
ATOM 838 C CA . TRP A 1 109 ? 9.543 -7.528 -4.471 1.00 93.88 109 TRP A CA 1
ATOM 839 C C . TRP A 1 109 ? 9.554 -9.021 -4.792 1.00 93.88 109 TRP A C 1
ATOM 841 O O . TRP A 1 109 ? 8.696 -9.485 -5.544 1.00 93.88 109 TRP A O 1
ATOM 851 N N . GLU A 1 110 ? 10.467 -9.792 -4.198 1.00 93.06 110 GLU A N 1
ATOM 852 C CA . GLU A 1 110 ? 10.530 -11.243 -4.402 1.00 93.06 110 GLU A CA 1
ATOM 853 C C . GLU A 1 110 ? 9.212 -11.928 -4.032 1.00 93.06 110 GLU A C 1
ATOM 855 O O . GLU A 1 110 ? 8.670 -12.704 -4.821 1.00 93.06 110 GLU A O 1
ATOM 860 N N . VAL A 1 111 ? 8.645 -11.590 -2.872 1.00 94.38 111 VAL A N 1
ATOM 861 C CA . VAL A 1 111 ? 7.365 -12.139 -2.410 1.00 94.38 111 VAL A CA 1
ATOM 862 C C . VAL A 1 111 ? 6.213 -11.680 -3.303 1.00 94.38 111 VAL A C 1
ATOM 864 O O . VAL A 1 111 ? 5.393 -12.506 -3.718 1.00 94.38 111 VAL A O 1
ATOM 867 N N . ALA A 1 112 ? 6.169 -10.399 -3.684 1.00 95.94 112 ALA A N 1
ATOM 868 C CA . ALA A 1 112 ? 5.138 -9.887 -4.586 1.00 95.94 112 ALA A CA 1
ATOM 869 C C . ALA A 1 112 ? 5.125 -10.622 -5.940 1.00 95.94 112 ALA A C 1
ATOM 871 O O . ALA A 1 112 ? 4.060 -10.987 -6.453 1.00 95.94 112 ALA A O 1
ATOM 872 N N . LEU A 1 113 ? 6.309 -10.890 -6.498 1.00 94.88 113 LEU A N 1
ATOM 873 C CA . LEU A 1 113 ? 6.469 -11.620 -7.752 1.00 94.88 113 LEU A CA 1
ATOM 874 C C . LEU A 1 113 ? 6.170 -13.115 -7.593 1.00 94.88 113 LEU A C 1
ATOM 876 O O . LEU A 1 113 ? 5.457 -13.681 -8.423 1.00 94.88 113 LEU A O 1
ATOM 880 N N . LYS A 1 114 ? 6.635 -13.747 -6.508 1.00 94.81 114 LYS A N 1
ATOM 881 C CA . LYS A 1 114 ? 6.367 -15.160 -6.193 1.00 94.81 114 LYS A CA 1
ATOM 882 C C . LYS A 1 114 ? 4.867 -15.452 -6.129 1.00 94.81 114 LYS A C 1
ATOM 884 O O . LYS A 1 114 ? 4.414 -16.471 -6.647 1.00 94.81 114 LYS A O 1
ATOM 889 N N . HIS A 1 115 ? 4.079 -14.541 -5.557 1.00 95.81 115 HIS A N 1
ATOM 890 C CA . HIS A 1 115 ? 2.620 -14.673 -5.472 1.00 95.81 115 HIS A CA 1
ATOM 891 C C . HIS A 1 115 ? 1.859 -14.1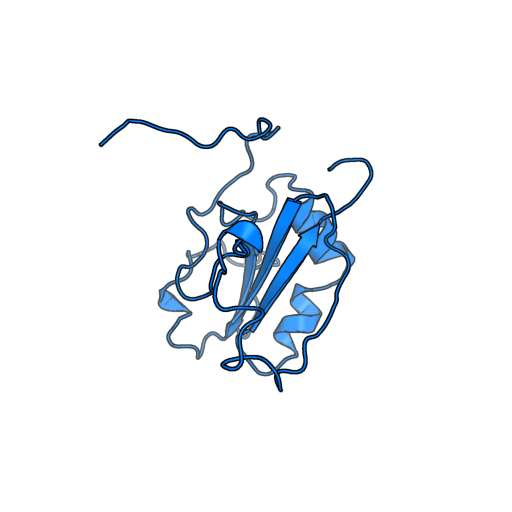63 -6.706 1.00 95.81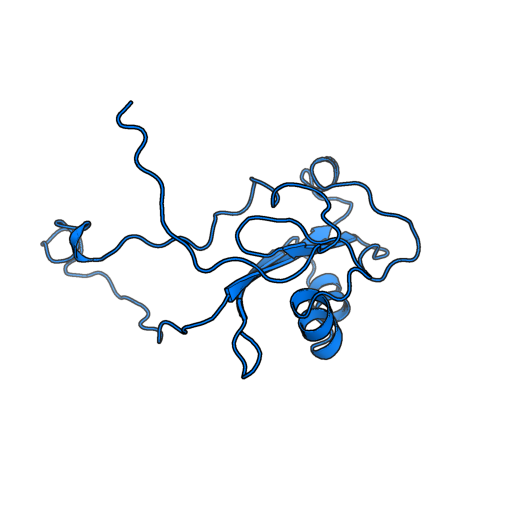 115 HIS A C 1
ATOM 893 O O . HIS A 1 115 ? 0.620 -14.233 -6.720 1.00 95.81 115 HIS A O 1
ATOM 899 N N . ARG A 1 116 ? 2.575 -13.700 -7.742 1.00 96.00 116 ARG A N 1
ATOM 900 C CA . ARG A 1 116 ? 2.026 -13.140 -8.989 1.00 96.00 116 ARG A CA 1
ATOM 901 C C . ARG A 1 116 ? 1.038 -12.000 -8.732 1.00 96.00 116 ARG A C 1
ATOM 903 O O . ARG A 1 116 ? -0.029 -11.932 -9.341 1.00 96.00 116 ARG A O 1
ATOM 910 N N . LEU A 1 117 ? 1.365 -11.125 -7.779 1.00 96.62 117 LEU A N 1
ATOM 911 C CA . LEU A 1 117 ? 0.515 -9.987 -7.425 1.00 96.62 117 LEU A CA 1
ATOM 912 C C . LEU A 1 117 ? 0.344 -8.971 -8.570 1.00 96.62 117 LEU A C 1
ATOM 914 O O . LEU A 1 117 ? -0.791 -8.532 -8.746 1.00 96.62 117 LEU A O 1
ATOM 918 N N . PRO A 1 118 ? 1.362 -8.655 -9.403 1.00 95.62 118 PRO A N 1
ATOM 919 C CA . PRO A 1 118 ? 1.166 -7.774 -10.560 1.00 95.62 118 PRO A CA 1
ATOM 920 C C . PRO A 1 118 ? 0.074 -8.284 -11.514 1.00 95.62 118 PRO A C 1
ATOM 922 O O . PRO A 1 118 ? -0.852 -7.551 -11.869 1.00 95.62 118 PRO A O 1
ATOM 925 N N . ASP A 1 119 ? 0.120 -9.575 -11.856 1.00 94.94 119 ASP A N 1
ATOM 926 C CA . ASP A 1 119 ? -0.849 -10.213 -12.756 1.00 94.94 119 ASP A CA 1
ATOM 927 C C . ASP A 1 119 ? -2.249 -10.285 -12.143 1.00 94.94 119 ASP A C 1
ATOM 929 O O . ASP A 1 119 ? -3.253 -10.160 -12.840 1.00 94.94 119 ASP A O 1
ATOM 93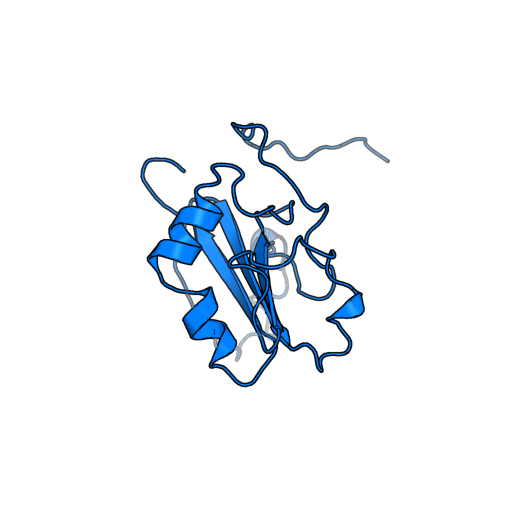3 N N . LYS A 1 120 ? -2.337 -10.535 -10.832 1.00 96.25 120 LYS A N 1
ATOM 934 C CA . LYS A 1 120 ? -3.619 -10.624 -10.127 1.00 96.25 120 LYS A CA 1
ATOM 935 C C . LYS A 1 120 ? -4.277 -9.259 -10.012 1.00 96.25 120 LYS A C 1
ATOM 937 O O . LYS A 1 120 ? -5.453 -9.140 -10.335 1.00 96.25 120 LYS A O 1
ATOM 942 N N . LEU A 1 121 ? -3.532 -8.242 -9.579 1.00 96.12 121 LEU A N 1
ATOM 943 C CA . LEU A 1 121 ? -4.081 -6.905 -9.372 1.00 96.12 121 LEU A CA 1
ATOM 944 C C . LEU A 1 121 ? -4.444 -6.216 -10.684 1.00 96.12 121 LEU A C 1
ATOM 946 O O . LEU A 1 121 ? -5.479 -5.566 -10.741 1.00 96.12 121 LEU A O 1
ATOM 950 N N . SER A 1 122 ? -3.659 -6.402 -11.748 1.00 94.88 122 SER A N 1
ATOM 951 C CA . SER A 1 122 ? -3.974 -5.811 -13.059 1.00 94.88 122 SER A CA 1
ATOM 952 C C . SER A 1 122 ? -5.238 -6.367 -13.709 1.00 94.88 122 SER A C 1
ATOM 954 O O . SER A 1 122 ? -5.836 -5.690 -14.544 1.00 94.88 122 SER A O 1
ATOM 956 N N . LYS A 1 123 ? -5.665 -7.576 -13.325 1.00 95.69 123 LYS A N 1
ATOM 957 C CA . LYS A 1 123 ? -6.941 -8.172 -13.748 1.00 95.69 123 LYS A CA 1
ATOM 958 C C . LYS A 1 123 ? -8.132 -7.650 -12.954 1.00 95.69 123 LYS A C 1
ATOM 960 O O . LYS A 1 123 ? -9.268 -7.827 -13.385 1.00 95.69 123 LYS A O 1
ATOM 965 N N . ILE A 1 124 ? -7.891 -7.027 -11.803 1.00 92.75 124 ILE A N 1
ATOM 966 C CA . ILE A 1 124 ? -8.942 -6.348 -11.061 1.00 92.75 124 ILE A CA 1
ATOM 967 C C . ILE A 1 124 ? -9.140 -4.995 -11.739 1.00 92.75 124 ILE A C 1
ATOM 969 O O . ILE A 1 124 ? -8.207 -4.205 -11.849 1.00 92.75 124 ILE A O 1
ATOM 973 N N . ASP A 1 125 ? -10.355 -4.709 -12.202 1.00 90.38 125 ASP A N 1
ATOM 974 C CA . ASP A 1 125 ? -10.663 -3.496 -12.974 1.00 90.38 125 ASP A CA 1
ATOM 975 C C . ASP A 1 125 ? -10.689 -2.206 -12.118 1.00 90.38 125 ASP A C 1
ATOM 977 O O . ASP A 1 125 ? -11.492 -1.292 -12.309 1.00 90.38 125 ASP A O 1
ATOM 981 N N . ARG A 1 126 ? -9.816 -2.110 -11.113 1.00 94.00 126 ARG A N 1
ATOM 982 C CA . ARG A 1 126 ? -9.775 -1.027 -10.131 1.00 94.00 126 ARG A CA 1
ATOM 983 C C . ARG A 1 126 ? -8.343 -0.732 -9.705 1.00 94.00 126 ARG A C 1
ATOM 985 O O . ARG A 1 126 ? -7.514 -1.628 -9.610 1.00 94.00 126 ARG A O 1
ATOM 992 N N . SER A 1 127 ? -8.083 0.532 -9.382 1.00 95.44 127 SER A N 1
ATOM 993 C CA . SER A 1 127 ? -6.868 0.912 -8.660 1.00 95.44 127 SER A CA 1
ATOM 994 C C . SER A 1 127 ? -6.997 0.470 -7.200 1.00 95.44 127 SER A C 1
ATOM 996 O O . SER A 1 127 ? -7.955 0.866 -6.535 1.00 95.44 127 SER A O 1
ATOM 998 N N . ILE A 1 128 ? -6.077 -0.363 -6.714 1.00 94.62 128 ILE A N 1
ATOM 999 C CA . ILE A 1 128 ? -6.142 -0.993 -5.387 1.00 94.62 128 ILE A CA 1
ATOM 1000 C C . ILE A 1 128 ? -4.760 -0.975 -4.741 1.00 94.62 128 ILE A C 1
ATOM 1002 O O . ILE A 1 128 ? -3.760 -1.221 -5.411 1.00 94.62 128 ILE A O 1
ATOM 1006 N N . ALA A 1 129 ? -4.722 -0.741 -3.431 1.00 95.12 129 ALA A N 1
ATOM 1007 C CA . ALA A 1 129 ? -3.578 -1.037 -2.581 1.00 95.12 129 ALA A CA 1
ATOM 1008 C C . ALA A 1 129 ? -3.967 -2.151 -1.597 1.00 95.12 129 ALA A C 1
ATOM 1010 O O . ALA A 1 129 ? -5.002 -2.062 -0.940 1.00 95.12 129 ALA A O 1
ATOM 1011 N N . ILE A 1 130 ? -3.156 -3.202 -1.518 1.00 95.31 130 ILE A N 1
ATOM 1012 C CA . ILE A 1 130 ? -3.254 -4.252 -0.505 1.00 95.31 130 ILE A CA 1
ATOM 1013 C C . ILE A 1 130 ? -2.181 -3.977 0.535 1.00 95.31 130 ILE A C 1
ATOM 1015 O O . ILE A 1 130 ? -1.003 -3.858 0.198 1.00 95.31 130 ILE A O 1
ATOM 1019 N N . GLN A 1 131 ? -2.601 -3.901 1.792 1.00 95.62 131 GLN A N 1
ATOM 1020 C CA . GLN A 1 131 ? -1.729 -3.644 2.927 1.00 95.62 131 GLN A CA 1
ATOM 1021 C C . GLN A 1 131 ? -1.724 -4.855 3.845 1.00 95.62 131 GLN A C 1
ATOM 1023 O O . GLN A 1 131 ? -2.769 -5.453 4.100 1.00 95.62 131 GLN A O 1
ATOM 1028 N N . GLY A 1 132 ? -0.548 -5.212 4.338 1.00 94.06 132 GLY A N 1
ATOM 1029 C CA . GLY A 1 132 ? -0.395 -6.325 5.255 1.00 94.06 132 GLY A CA 1
ATOM 1030 C C . GLY A 1 132 ? 0.989 -6.359 5.874 1.00 94.06 132 GLY A C 1
ATOM 1031 O O . GLY A 1 132 ? 1.777 -5.423 5.735 1.00 94.06 132 GLY A O 1
ATOM 1032 N N . GLU A 1 133 ? 1.263 -7.471 6.541 1.00 95.00 133 GLU A N 1
ATOM 1033 C CA . GLU A 1 133 ? 2.546 -7.734 7.173 1.00 95.00 133 GLU A CA 1
ATOM 1034 C C . GLU A 1 133 ? 3.286 -8.809 6.377 1.00 95.00 133 GLU A C 1
ATOM 1036 O O . GLU A 1 133 ? 2.748 -9.887 6.111 1.00 95.00 133 GLU A O 1
ATOM 1041 N N . LEU A 1 134 ? 4.519 -8.510 5.983 1.00 93.94 134 LEU A N 1
ATOM 1042 C CA . LEU A 1 134 ? 5.446 -9.498 5.467 1.00 93.94 134 LEU A CA 1
ATOM 1043 C C . LEU A 1 134 ? 6.122 -10.191 6.653 1.00 93.94 134 LEU A C 1
ATOM 1045 O O . LEU A 1 134 ? 6.792 -9.538 7.449 1.00 93.94 134 LEU A O 1
ATOM 1049 N N . CYS A 1 135 ? 5.965 -11.509 6.745 1.00 93.06 135 CYS A N 1
ATOM 1050 C CA . CYS A 1 135 ? 6.522 -12.331 7.818 1.00 93.06 135 CYS A CA 1
ATOM 1051 C C . CYS A 1 135 ? 7.350 -13.483 7.241 1.00 93.06 135 CYS A C 1
ATOM 1053 O O . CYS A 1 135 ? 7.036 -14.012 6.172 1.00 93.06 135 CYS A O 1
ATOM 1055 N N . GLY A 1 136 ? 8.378 -13.913 7.968 1.00 89.12 136 GLY A N 1
ATOM 1056 C CA . GLY A 1 136 ? 9.204 -15.060 7.601 1.00 89.12 136 GLY A CA 1
ATOM 1057 C C . GLY A 1 136 ? 10.498 -15.103 8.404 1.00 89.12 136 GLY A C 1
ATOM 1058 O O . GLY A 1 136 ? 10.815 -14.165 9.115 1.00 89.12 136 GLY A O 1
ATOM 1059 N N . SER A 1 137 ? 11.273 -16.177 8.261 1.00 82.00 137 SER A N 1
ATOM 1060 C CA . SER A 1 137 ? 12.529 -16.390 9.005 1.00 82.00 137 SER A CA 1
ATOM 1061 C C . SER A 1 137 ? 13.596 -15.308 8.806 1.00 82.00 137 SER A C 1
ATOM 1063 O O . SER A 1 137 ? 14.548 -15.240 9.577 1.00 82.00 137 SER A O 1
ATOM 1065 N N . SER A 1 138 ? 13.470 -14.519 7.740 1.00 77.19 138 SER A N 1
ATOM 1066 C CA . SER A 1 138 ? 14.423 -13.479 7.342 1.00 77.19 138 SER A CA 1
ATOM 1067 C C . SER A 1 138 ? 13.921 -12.060 7.638 1.00 77.19 138 SER A C 1
ATOM 1069 O O . SER A 1 138 ? 14.540 -11.104 7.173 1.00 77.19 138 SER A O 1
ATOM 1071 N N . ILE A 1 139 ? 12.789 -11.935 8.342 1.00 77.62 139 ILE A N 1
ATOM 1072 C CA . ILE A 1 139 ? 12.166 -10.679 8.775 1.00 77.62 139 ILE A CA 1
ATOM 1073 C C . ILE A 1 139 ? 12.192 -10.651 10.299 1.00 77.62 139 ILE A C 1
ATOM 1075 O O . ILE A 1 139 ? 12.924 -9.797 10.841 1.00 77.62 139 ILE A O 1
#

Mean predicted aligned error: 5.14 Å

Nearest PDB structures (foldseek):
  6vtf-assembly4_D  TM=8.239E-01  e=1.101E-04  Naegleria gruberi
  6vtd-assembly1_A  TM=8.327E-01  e=1.889E-04  Naegleria gruberi
  6vt5-assembly1_A  TM=7.955E-01  e=1.578E-04  Naegleria gruberi

Organism: NCBI:txid933095

Foldseek 3Di:
DPPDDDDDDDDPDPFAFLFWDQPPDDAPDDDDVVVVPCCCPPVCVPPDDDDDDDDDAWKKKKWWDFPPDPCQVVGGDDDPPDLQDDPGTGIWMDTRTTTGHPPRPDPRNVVCVVVPVSVVRVVVPDTDMDIDGDDDPVD

pLDDT: mean 90.34, std 7.97, range [55.41, 96.88]

Secondary structure (DSSP, 8-state):
--------PPPPS---EEESPPTTS--SPPPPGGG-GGGGSGGGTT----------SEEEEEEEEETTSGGGGGSPP--TTSTTEETTEEEEEE-SS-EEPTTS--HHHHHHHHTTHHHHHHTSSS-EEEEEEE-STT-

Solvent-accessible surface area (backbone atoms only — not comparable to full-atom values): 9079 Å² total; per-residue (Å²): 131,92,79,83,75,86,87,73,84,82,83,85,77,90,57,45,65,71,47,66,52,67,80,93,55,83,78,90,80,74,84,58,71,92,78,44,80,59,62,86,33,81,91,37,66,85,63,86,79,87,86,74,86,84,78,83,55,42,52,33,36,39,34,30,37,30,66,88,40,87,63,42,81,73,49,80,90,70,72,81,88,38,86,39,53,44,98,66,25,42,40,49,43,23,50,82,72,32,21,48,39,87,90,38,83,46,67,69,56,51,52,41,57,74,71,41,43,56,68,54,44,71,70,42,98,55,66,47,73,51,75,50,69,48,68,56,99,90,97